Protein AF-A0A7A6R360-F1 (afdb_monomer)

Organism: Escherichia coli (NCBI:txid562)

Secondary structure (DSSP, 8-state):
--TTTS-HHHHHHH-S-EEEEEEETTEEEEEEE-TT---HHHHHHHHHHHHHHHHHHHH---HHHHHHHHHHHHHSPPHHHHHHHHHTT--S---

Radius of gyration: 27.24 Å; Cα contacts (8 Å, |Δi|>4): 49; chains: 1; bounding box: 40×45×92 Å

Sequence (95 aa):
DDPEIFSQTEAQQLVAEELVEKWEKGKMRLLWDNKKRRNEALDCLVYAYAALRVSVQRWQLDLAVLAKSREEETTRPTLKELAAKLSGGVNGYSR

pLDDT: mean 83.21, std 11.88, range [41.09, 96.69]

Foldseek 3Di:
DDCVVPNPVNVLLVDQWDFDFDQDPNDTDTDTDSVPDDNVVVVVVVVVVVVVVCCCVPVVDDPVVVVVVVVVVVPDDDPVRVVVVVVVPPPPDDD

InterPro domains:
  IPR046454 Terminase large subunit GpA, endonuclease domain [PF20454] (11-55)

Solvent-accessible surface area (backbone atoms only — not comparable to full-atom values): 5867 Å² total; per-residue (Å²): 138,56,63,92,83,60,35,72,66,57,55,53,31,70,42,56,55,45,82,38,85,40,82,52,96,91,38,83,40,80,41,79,41,43,83,90,54,80,39,60,49,55,51,50,51,53,48,51,51,52,50,50,52,48,35,39,74,75,67,63,55,51,69,67,62,52,51,51,53,51,55,52,57,74,69,51,74,51,75,68,54,49,50,52,62,60,63,71,68,81,81,82,84,81,133

Structure (mmCIF, N/CA/C/O backbone):
data_AF-A0A7A6R360-F1
#
_entry.id   AF-A0A7A6R360-F1
#
loop_
_atom_site.group_PDB
_atom_site.id
_atom_site.type_symbol
_atom_site.label_atom_id
_atom_site.label_alt_id
_atom_site.label_comp_id
_atom_site.label_asym_id
_atom_site.label_entity_id
_atom_site.label_seq_id
_atom_site.pdbx_PDB_ins_code
_atom_site.Cartn_x
_atom_site.Cartn_y
_atom_site.Cartn_z
_atom_site.occupancy
_atom_site.B_iso_or_equiv
_atom_site.auth_seq_id
_atom_site.auth_comp_id
_atom_site.auth_asym_id
_atom_site.auth_atom_id
_atom_site.pdbx_PDB_model_num
ATOM 1 N N . ASP A 1 1 ? 2.684 23.267 6.469 1.00 59.94 1 ASP A N 1
ATOM 2 C CA . ASP A 1 1 ? 1.667 22.243 6.186 1.00 59.94 1 ASP A CA 1
ATOM 3 C C . ASP A 1 1 ? 0.666 22.819 5.213 1.00 59.94 1 ASP A C 1
ATOM 5 O O . ASP A 1 1 ? -0.105 23.694 5.586 1.00 59.94 1 ASP A O 1
ATOM 9 N N . ASP A 1 2 ? 0.801 22.437 3.944 1.00 77.81 2 ASP A N 1
ATOM 10 C CA . ASP A 1 2 ? -0.102 22.862 2.877 1.00 77.81 2 ASP A CA 1
ATOM 11 C C . ASP A 1 2 ? -1.272 21.866 2.805 1.00 77.81 2 ASP A C 1
ATOM 13 O O . ASP A 1 2 ? -1.045 20.696 2.473 1.00 77.81 2 ASP A O 1
ATOM 17 N N . PRO A 1 3 ? -2.501 22.283 3.152 1.00 74.38 3 PRO A N 1
ATOM 18 C CA . PRO A 1 3 ? -3.655 21.395 3.158 1.00 74.38 3 PRO A CA 1
ATOM 19 C C . PRO A 1 3 ? -4.080 20.925 1.756 1.00 74.38 3 PRO A C 1
ATOM 21 O O . PRO A 1 3 ? -4.858 19.977 1.684 1.00 74.38 3 PRO A O 1
ATOM 24 N N . GLU A 1 4 ? -3.584 21.529 0.664 1.00 81.06 4 GLU A N 1
ATOM 25 C CA . GLU A 1 4 ? -3.782 21.002 -0.699 1.0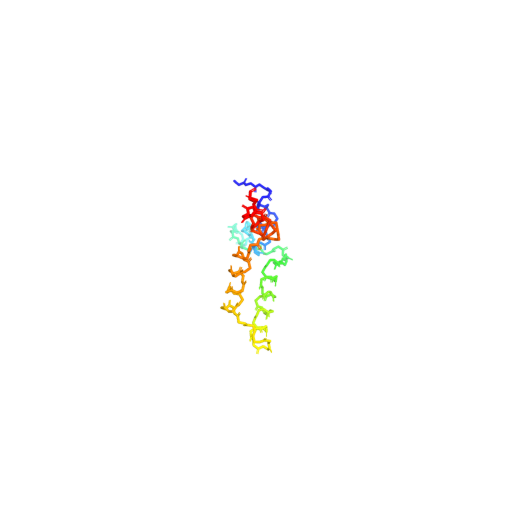0 81.06 4 GLU A CA 1
ATOM 26 C C . GLU A 1 4 ? -2.855 19.823 -1.022 1.00 81.06 4 GLU A C 1
ATOM 28 O O . GLU A 1 4 ? -3.179 19.007 -1.883 1.00 81.06 4 GLU A O 1
ATOM 33 N N . ILE A 1 5 ? -1.708 19.723 -0.342 1.00 80.69 5 ILE A N 1
ATOM 34 C CA . ILE A 1 5 ? -0.709 18.670 -0.577 1.00 80.69 5 ILE A CA 1
ATOM 35 C C . ILE A 1 5 ? -0.914 17.490 0.375 1.00 80.69 5 ILE A C 1
ATOM 37 O O . ILE A 1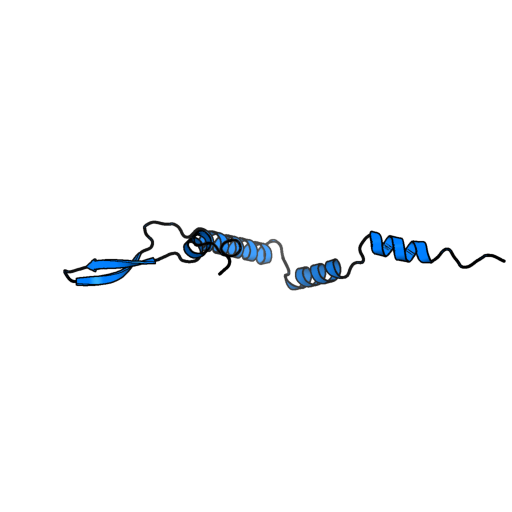 5 ? -0.693 16.344 -0.012 1.00 80.69 5 ILE A O 1
ATOM 41 N N . PHE A 1 6 ? -1.276 17.766 1.632 1.00 81.50 6 PHE A N 1
ATOM 42 C CA . PHE A 1 6 ? -1.497 16.732 2.636 1.00 81.50 6 PHE A CA 1
ATOM 43 C C . PHE A 1 6 ? -2.617 17.121 3.597 1.00 81.50 6 PHE A C 1
ATOM 45 O O . PHE A 1 6 ? -2.444 17.883 4.552 1.00 81.50 6 PHE A O 1
ATOM 52 N N . SER A 1 7 ? -3.789 16.569 3.330 1.00 84.94 7 SER A N 1
ATOM 53 C CA . SER A 1 7 ? -5.003 16.780 4.100 1.00 84.94 7 SER A CA 1
ATOM 54 C C . SER A 1 7 ? -5.056 15.895 5.349 1.00 84.94 7 SER A C 1
ATOM 56 O O . SER A 1 7 ? -4.443 14.827 5.444 1.00 84.94 7 SER A O 1
ATOM 58 N N . GLN A 1 8 ? -5.881 16.296 6.318 1.00 82.06 8 GLN A N 1
ATOM 59 C CA . GLN A 1 8 ? -6.151 15.471 7.498 1.00 82.06 8 GLN A CA 1
ATOM 60 C C . GLN A 1 8 ? -6.752 14.106 7.128 1.00 82.06 8 GLN A C 1
ATOM 62 O O . GLN A 1 8 ? -6.503 13.117 7.816 1.00 82.06 8 GLN A O 1
ATOM 67 N N . THR A 1 9 ? -7.510 14.034 6.032 1.00 80.31 9 THR A N 1
ATOM 68 C CA . THR A 1 9 ? -8.054 12.777 5.515 1.00 80.31 9 THR A CA 1
ATOM 69 C C . THR A 1 9 ? -6.940 11.840 5.063 1.00 80.31 9 THR A C 1
ATOM 71 O O . THR A 1 9 ? -6.958 10.674 5.438 1.00 80.31 9 THR A O 1
ATOM 74 N N . GLU A 1 10 ? -5.938 12.326 4.334 1.00 79.44 10 GLU A N 1
ATOM 75 C CA . GLU A 1 10 ? -4.794 11.505 3.913 1.00 79.44 10 GLU A CA 1
ATOM 76 C C . GLU A 1 10 ? -3.968 11.024 5.109 1.00 79.44 10 GLU A C 1
ATOM 78 O O . GLU A 1 10 ? -3.603 9.849 5.174 1.00 79.44 10 GLU A O 1
ATOM 83 N N . ALA A 1 11 ? -3.767 11.882 6.112 1.00 80.31 11 ALA A N 1
ATOM 84 C CA . ALA A 1 11 ? -3.121 11.496 7.366 1.00 80.31 11 ALA A CA 1
ATOM 85 C C . ALA A 1 11 ? -3.886 10.379 8.101 1.00 80.31 11 ALA A C 1
ATOM 87 O O . ALA A 1 11 ? -3.286 9.410 8.566 1.00 80.31 11 ALA A O 1
ATOM 88 N N . GLN A 1 12 ? -5.215 10.483 8.176 1.00 78.12 12 GLN A N 1
ATOM 89 C CA . GLN A 1 12 ? -6.078 9.467 8.792 1.00 78.12 12 GLN A CA 1
ATOM 90 C C . GLN A 1 12 ? -6.168 8.171 7.983 1.00 78.12 12 GLN A C 1
ATOM 92 O O . GLN A 1 12 ? -6.442 7.118 8.557 1.00 78.12 12 GLN A O 1
ATOM 97 N N . GLN A 1 13 ? -5.984 8.242 6.664 1.00 76.50 13 GLN A N 1
ATOM 98 C CA . GLN A 1 13 ? -5.895 7.057 5.818 1.00 76.50 13 GLN A CA 1
ATOM 99 C C . GLN A 1 13 ? -4.547 6.361 6.003 1.00 76.50 13 GLN A C 1
ATOM 101 O O . GLN A 1 13 ? -4.515 5.144 6.074 1.00 76.50 13 GLN A O 1
ATOM 106 N N . LEU A 1 14 ? -3.444 7.098 6.168 1.00 77.50 14 LEU A N 1
ATOM 107 C CA . LEU A 1 14 ? -2.130 6.512 6.461 1.00 77.50 14 LEU A CA 1
ATOM 108 C C . LEU A 1 14 ? -2.087 5.796 7.819 1.00 77.50 14 LEU A C 1
ATOM 110 O O . LEU A 1 14 ? -1.468 4.736 7.936 1.00 77.50 14 LEU A O 1
ATOM 114 N N . VAL A 1 15 ? -2.747 6.347 8.842 1.00 75.94 15 VAL A N 1
ATOM 115 C CA . VAL A 1 15 ? -2.693 5.820 10.213 1.00 75.94 15 VAL A CA 1
ATOM 116 C C . VAL A 1 15 ? -3.9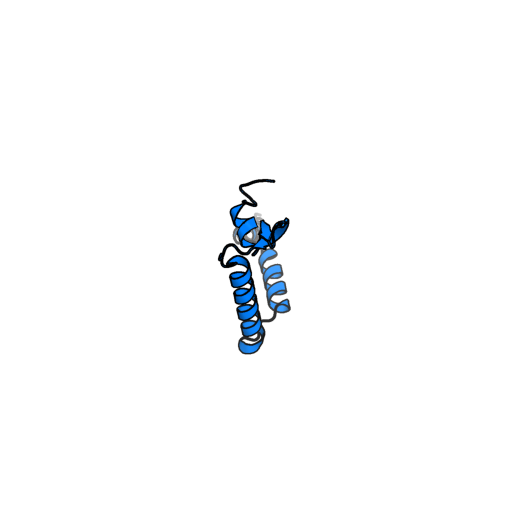79 5.059 10.565 1.00 75.94 15 VAL A C 1
ATOM 118 O O . VAL A 1 15 ? -5.065 5.630 10.649 1.00 75.94 15 VAL A O 1
ATOM 121 N N . ALA A 1 16 ? -3.856 3.750 10.818 1.00 74.94 16 ALA A N 1
ATOM 122 C CA . ALA A 1 16 ? -4.996 2.874 11.126 1.00 74.94 16 ALA A CA 1
ATOM 123 C C . ALA A 1 16 ? -5.678 3.183 12.472 1.00 74.94 16 ALA A C 1
ATOM 125 O O . ALA A 1 16 ? -6.852 2.865 12.655 1.00 74.94 16 ALA A O 1
ATOM 126 N N . GLU A 1 17 ? -4.941 3.761 13.419 1.00 82.25 17 GLU A N 1
ATOM 127 C CA . GLU A 1 17 ? -5.349 3.901 14.813 1.00 82.25 17 GLU A CA 1
ATOM 128 C C . GLU A 1 17 ? -5.107 5.325 15.307 1.00 82.25 17 GLU A C 1
ATOM 130 O O . GLU A 1 17 ? -4.132 5.978 14.945 1.00 82.25 17 GLU A O 1
ATOM 135 N N . GLU A 1 18 ? -5.989 5.809 16.171 1.00 84.81 18 GLU A N 1
ATOM 136 C CA . GLU A 1 18 ? -5.824 7.091 16.847 1.00 84.81 18 GLU A 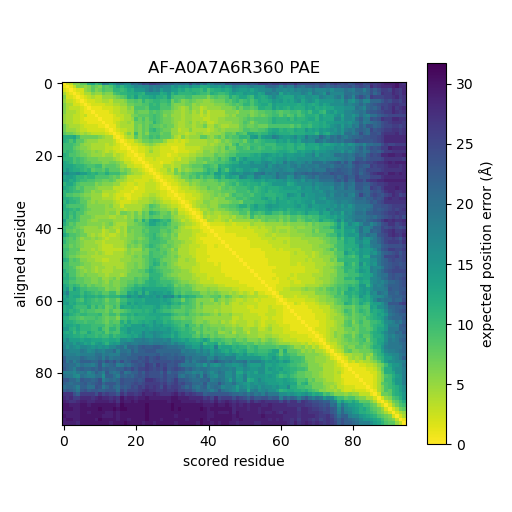CA 1
ATOM 137 C C . GLU A 1 18 ? -5.646 6.852 18.342 1.00 84.81 18 GLU A C 1
ATOM 139 O O . GLU A 1 18 ? -6.240 5.934 18.911 1.00 84.81 18 GLU A O 1
ATOM 144 N N . LEU A 1 19 ? -4.835 7.686 18.991 1.00 89.06 19 LEU A N 1
ATOM 145 C CA . LEU A 1 19 ? -4.686 7.640 20.437 1.00 89.06 19 LEU A CA 1
ATOM 146 C C . LEU A 1 19 ? -5.914 8.295 21.077 1.00 89.06 19 LEU A C 1
ATOM 148 O O . LEU A 1 19 ? -6.119 9.500 20.946 1.00 89.06 19 LEU A O 1
ATOM 152 N N . VAL A 1 20 ? -6.742 7.498 21.750 1.00 89.00 20 VAL A N 1
ATOM 153 C CA . VAL A 1 20 ? -7.985 7.955 22.378 1.00 89.00 20 VAL A CA 1
ATOM 154 C C . VAL A 1 20 ? -7.905 7.759 23.886 1.00 89.00 20 VAL A C 1
ATOM 156 O O . VAL A 1 20 ? -7.463 6.719 24.377 1.00 89.00 20 VAL A O 1
ATOM 159 N N . GLU A 1 21 ? -8.374 8.749 24.639 1.00 92.50 21 GLU A N 1
ATOM 160 C CA . GLU A 1 21 ? -8.584 8.605 26.076 1.00 92.50 21 GLU A CA 1
ATOM 161 C C . GLU A 1 21 ? -9.775 7.681 26.337 1.00 92.50 21 GLU A C 1
ATOM 163 O O . GLU A 1 21 ? -10.915 7.973 25.972 1.00 92.50 21 GLU A O 1
ATOM 168 N N . LYS A 1 22 ? -9.512 6.546 26.980 1.00 90.12 22 LYS A N 1
ATOM 169 C CA . LYS A 1 22 ? -10.528 5.578 27.381 1.00 90.12 22 LYS A CA 1
ATOM 170 C C . LYS A 1 22 ? -10.481 5.360 28.883 1.00 90.12 22 LYS A C 1
ATOM 172 O O . LYS A 1 22 ? -9.419 5.241 29.494 1.00 90.12 22 LYS A O 1
ATOM 177 N N . TRP A 1 23 ? -11.663 5.277 29.477 1.00 89.62 23 TRP A N 1
ATOM 178 C CA . TRP A 1 23 ? -11.816 4.848 30.859 1.00 89.62 23 TRP A CA 1
ATOM 179 C C . TRP A 1 23 ? -11.732 3.329 30.931 1.00 89.62 23 TRP A C 1
ATOM 181 O O . TRP A 1 23 ? -12.596 2.625 30.416 1.00 89.62 23 TRP A O 1
ATOM 191 N N . GLU A 1 24 ? -10.701 2.820 31.597 1.00 88.31 24 GLU A N 1
ATOM 192 C CA . GLU A 1 24 ? -10.492 1.389 31.776 1.00 88.31 24 GLU A CA 1
ATOM 193 C C . GLU A 1 24 ? -10.208 1.094 33.253 1.00 88.31 24 GLU A C 1
ATOM 195 O O . GLU A 1 24 ? -9.306 1.673 33.862 1.00 88.31 24 GLU A O 1
ATOM 200 N N . LYS A 1 25 ? -11.000 0.197 33.857 1.00 85.56 25 LYS A N 1
ATOM 201 C CA . LYS A 1 25 ? -10.844 -0.230 35.264 1.00 85.56 25 LYS A CA 1
ATOM 202 C C . LYS A 1 25 ? -10.768 0.946 36.256 1.00 85.56 25 LYS A C 1
ATOM 204 O O . LYS A 1 25 ? -9.960 0.938 37.182 1.00 85.56 25 LYS A O 1
ATOM 209 N N . GLY A 1 26 ? -11.594 1.972 36.044 1.00 92.00 26 GLY A N 1
ATOM 210 C CA . GLY A 1 26 ? -11.668 3.140 36.928 1.00 92.00 26 GLY A CA 1
ATOM 211 C C . GLY A 1 26 ? -10.480 4.102 36.823 1.00 92.00 26 GLY A C 1
ATOM 212 O O . GLY A 1 26 ? -10.290 4.915 37.723 1.00 92.00 26 GLY A O 1
ATOM 213 N N . LYS A 1 27 ? -9.675 4.029 35.755 1.00 91.06 27 LYS A N 1
ATOM 214 C CA . LYS A 1 27 ? -8.627 5.014 35.451 1.00 91.06 27 LYS A CA 1
ATOM 215 C C . LYS A 1 27 ? -8.693 5.424 33.981 1.00 91.06 27 LYS A C 1
ATOM 217 O O . LYS A 1 27 ? -8.961 4.590 33.118 1.00 91.06 27 LYS A O 1
ATOM 222 N N . MET A 1 28 ? -8.407 6.691 33.692 1.00 91.38 28 MET A N 1
ATOM 223 C CA . MET A 1 28 ? -8.172 7.133 32.317 1.00 91.38 28 MET A CA 1
ATOM 224 C C . MET A 1 28 ? -6.844 6.591 31.801 1.00 91.38 28 MET A C 1
ATOM 226 O O . MET A 1 28 ? -5.821 6.672 32.484 1.00 91.38 28 MET A O 1
ATOM 230 N N . ARG A 1 29 ? -6.867 6.038 30.589 1.00 92.12 29 ARG A N 1
ATOM 231 C CA . ARG A 1 29 ? -5.689 5.576 29.856 1.00 92.12 29 ARG A CA 1
ATOM 232 C C . ARG A 1 29 ? -5.778 6.029 28.407 1.00 92.12 29 ARG A C 1
ATOM 234 O O . ARG A 1 29 ? -6.860 6.063 27.831 1.00 92.12 29 ARG A O 1
ATOM 241 N N . LEU A 1 30 ? -4.629 6.338 27.822 1.00 92.31 30 LEU A N 1
ATOM 242 C CA . LEU A 1 30 ? -4.499 6.557 26.387 1.00 92.31 30 LEU A CA 1
ATOM 243 C C . LEU A 1 30 ? -4.353 5.191 25.716 1.00 92.31 30 LEU A C 1
ATOM 245 O O . LEU A 1 30 ? -3.410 4.456 26.011 1.00 92.31 30 LEU A O 1
ATOM 249 N N . LEU A 1 31 ? -5.308 4.833 24.864 1.00 89.44 31 LEU A N 1
ATOM 250 C CA . LEU A 1 31 ? -5.327 3.571 24.132 1.00 89.44 31 LEU A CA 1
ATOM 251 C C . LEU A 1 31 ? -5.459 3.853 22.638 1.00 89.44 31 LEU A C 1
ATOM 253 O O . LEU A 1 31 ? -6.208 4.740 22.234 1.00 89.44 31 LEU A O 1
ATOM 257 N N . TRP A 1 32 ? -4.755 3.072 21.826 1.00 87.56 32 TRP A N 1
ATOM 258 C CA . TRP A 1 32 ? -4.912 3.104 20.378 1.00 87.56 32 TRP A CA 1
ATOM 259 C C . TRP A 1 32 ? -6.237 2.441 19.997 1.00 87.56 32 TRP A C 1
ATOM 261 O O . TRP A 1 32 ? -6.544 1.330 20.434 1.00 87.56 32 TRP A O 1
ATOM 271 N N . ASP A 1 33 ? -7.064 3.162 19.248 1.00 86.25 33 ASP A N 1
ATOM 272 C CA . ASP A 1 33 ? -8.357 2.690 18.765 1.00 86.25 33 ASP A CA 1
ATOM 273 C C . ASP A 1 33 ? -8.442 2.886 17.254 1.00 86.25 33 ASP A C 1
ATOM 275 O O . ASP A 1 33 ? -8.222 3.986 16.745 1.00 86.25 33 ASP A O 1
ATOM 279 N N . ASN A 1 34 ? -8.814 1.828 16.538 1.00 84.94 34 ASN A N 1
ATOM 280 C CA . ASN A 1 34 ? -9.072 1.889 15.104 1.00 84.94 34 ASN A CA 1
ATOM 281 C C . ASN A 1 34 ? -10.446 2.496 14.772 1.00 84.94 34 ASN A C 1
ATOM 283 O O . ASN A 1 34 ? -10.768 2.681 13.602 1.00 84.94 34 ASN A O 1
ATOM 287 N N . LYS A 1 35 ? -11.290 2.781 15.777 1.00 83.62 35 LYS A N 1
ATOM 288 C CA . LYS A 1 35 ? -12.653 3.327 15.632 1.00 83.62 35 LYS A CA 1
ATOM 289 C C . LYS A 1 35 ? -13.522 2.528 14.650 1.00 83.62 35 LYS A C 1
ATOM 291 O O . LYS A 1 35 ? -14.421 3.084 14.022 1.00 83.62 35 LYS A O 1
ATOM 296 N N . LYS A 1 36 ? -13.254 1.224 14.499 1.00 81.88 36 LYS A N 1
ATOM 297 C CA . LYS A 1 36 ? -13.849 0.342 13.476 1.00 81.88 36 LYS A CA 1
ATOM 298 C C . LYS A 1 36 ? -13.671 0.849 12.036 1.00 81.88 36 LYS A C 1
ATOM 300 O O . LYS A 1 36 ? -14.421 0.444 11.149 1.00 81.88 36 LYS A O 1
ATOM 305 N N . ARG A 1 37 ? -12.700 1.732 11.793 1.00 81.31 37 ARG A N 1
ATOM 306 C CA . ARG A 1 37 ? -12.315 2.181 10.456 1.00 81.31 37 ARG A CA 1
ATOM 307 C C . ARG A 1 37 ? -11.394 1.146 9.826 1.00 81.31 37 ARG A C 1
ATOM 309 O O . ARG A 1 37 ? -10.552 0.547 10.493 1.00 81.31 37 ARG A O 1
ATOM 316 N N . ARG A 1 38 ? -11.559 0.955 8.524 1.00 78.75 38 ARG A N 1
ATOM 317 C CA . ARG A 1 38 ? -10.634 0.188 7.695 1.00 78.75 38 ARG A CA 1
ATOM 318 C C . ARG A 1 38 ? -9.523 1.121 7.214 1.00 78.75 38 ARG A C 1
ATOM 320 O O . ARG A 1 38 ? -9.800 2.277 6.899 1.00 78.75 38 ARG A O 1
ATOM 327 N N . ASN A 1 39 ? -8.278 0.647 7.209 1.00 82.50 39 ASN A N 1
ATOM 328 C CA . ASN A 1 39 ? -7.154 1.413 6.676 1.00 82.50 39 ASN A CA 1
ATOM 329 C C . ASN A 1 39 ? -7.053 1.157 5.165 1.00 82.50 39 ASN A C 1
ATOM 331 O O . ASN A 1 39 ? -6.394 0.214 4.729 1.00 82.50 39 ASN A O 1
ATOM 335 N N . GLU A 1 40 ? -7.728 1.992 4.375 1.00 82.12 40 GLU A N 1
ATOM 336 C CA . GLU A 1 40 ? -7.766 1.846 2.916 1.00 82.12 40 GLU A CA 1
ATOM 337 C C . GLU A 1 40 ? -6.395 2.118 2.273 1.00 82.12 40 GLU A C 1
ATOM 339 O O . GLU A 1 40 ? -6.069 1.521 1.248 1.00 82.12 40 GLU A O 1
ATOM 344 N N . ALA A 1 41 ? -5.551 2.971 2.872 1.00 84.81 41 ALA A N 1
ATOM 345 C CA . ALA A 1 41 ? -4.206 3.227 2.346 1.00 84.81 41 ALA A CA 1
ATOM 346 C C . ALA A 1 41 ? -3.293 2.005 2.501 1.00 84.81 41 ALA A C 1
ATOM 348 O O . ALA A 1 41 ? -2.555 1.657 1.577 1.00 84.81 41 ALA A O 1
ATOM 349 N N . LEU A 1 42 ? -3.363 1.330 3.649 1.00 84.31 42 LEU A N 1
ATOM 350 C CA . LEU A 1 42 ? -2.641 0.089 3.894 1.00 84.31 42 LEU A CA 1
ATOM 351 C C . LEU A 1 42 ? -3.161 -1.027 2.987 1.00 84.31 42 LEU A C 1
ATOM 353 O O . LEU A 1 42 ? -2.352 -1.728 2.386 1.00 84.31 42 LEU A O 1
ATOM 357 N N . ASP A 1 43 ? -4.478 -1.159 2.830 1.00 87.19 43 ASP A N 1
ATOM 358 C CA . ASP A 1 43 ? -5.073 -2.130 1.907 1.00 87.19 43 ASP A CA 1
ATOM 359 C C . ASP A 1 43 ? -4.612 -1.883 0.462 1.00 87.19 43 ASP A C 1
ATOM 361 O O . ASP A 1 43 ? -4.186 -2.813 -0.227 1.00 87.19 43 ASP A O 1
ATOM 365 N N . CYS A 1 44 ? -4.606 -0.623 0.021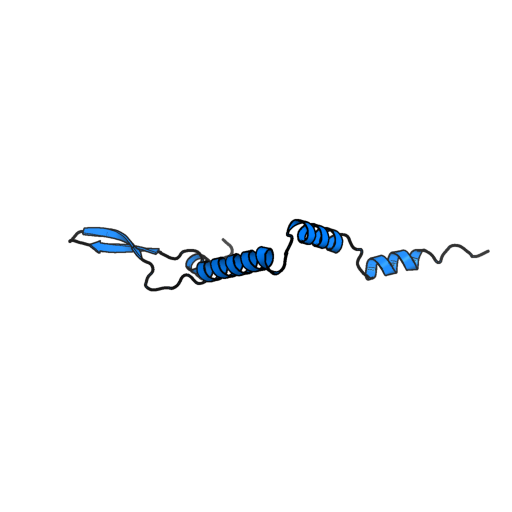 1.00 89.62 44 CYS A N 1
ATOM 366 C CA . CYS A 1 44 ? -4.104 -0.226 -1.291 1.00 89.62 44 CYS A CA 1
ATOM 367 C C . CYS A 1 44 ? -2.617 -0.573 -1.464 1.00 89.62 44 CYS A C 1
ATOM 369 O O . CYS A 1 44 ? -2.234 -1.181 -2.466 1.00 89.62 44 CYS A O 1
ATOM 371 N N . LEU A 1 45 ? -1.779 -0.265 -0.469 1.00 89.44 45 LEU A N 1
ATOM 372 C CA . LEU A 1 45 ? -0.356 -0.6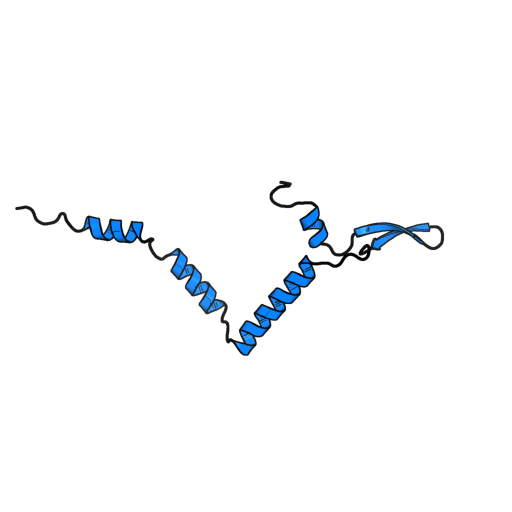04 -0.491 1.00 89.44 45 LEU A CA 1
ATOM 373 C C . LEU A 1 45 ? -0.135 -2.121 -0.558 1.00 89.44 45 LEU A C 1
ATOM 375 O O . LEU A 1 45 ? 0.686 -2.594 -1.345 1.00 89.44 45 LEU A O 1
ATOM 379 N N . VAL A 1 46 ? -0.875 -2.892 0.241 1.00 92.94 46 VAL A N 1
ATOM 380 C CA . VAL A 1 46 ? -0.799 -4.358 0.257 1.00 92.94 46 VAL A CA 1
ATOM 381 C C . VAL A 1 46 ? -1.210 -4.930 -1.098 1.00 92.94 46 VAL A C 1
ATOM 383 O O . VAL A 1 46 ? -0.520 -5.812 -1.617 1.00 92.94 46 VAL A O 1
ATOM 386 N N . TYR A 1 47 ? -2.273 -4.412 -1.718 1.00 94.25 47 TYR A N 1
ATOM 387 C CA . TYR A 1 47 ? -2.683 -4.831 -3.058 1.00 94.25 47 TYR A CA 1
ATOM 388 C C . TYR A 1 47 ? -1.672 -4.448 -4.134 1.00 94.25 47 TYR A C 1
ATOM 390 O O . TYR A 1 47 ? -1.353 -5.287 -4.978 1.00 94.25 47 TYR A O 1
ATOM 398 N N . ALA A 1 48 ? -1.110 -3.241 -4.089 1.00 95.94 48 ALA A N 1
ATOM 399 C CA . ALA A 1 48 ? -0.064 -2.820 -5.015 1.00 95.94 48 ALA A CA 1
ATOM 400 C C . ALA A 1 48 ? 1.181 -3.710 -4.890 1.00 95.94 48 ALA A C 1
ATOM 402 O O . ALA A 1 48 ? 1.731 -4.164 -5.895 1.00 95.94 48 ALA A O 1
ATOM 403 N N . TYR A 1 49 ? 1.590 -4.034 -3.661 1.00 95.69 49 TYR A N 1
ATOM 404 C CA . TYR A 1 49 ? 2.709 -4.935 -3.409 1.00 95.69 49 TYR A CA 1
ATOM 405 C C . TYR A 1 49 ? 2.426 -6.361 -3.897 1.00 95.69 49 TYR A C 1
ATOM 407 O O . TYR A 1 49 ? 3.282 -6.982 -4.531 1.00 95.69 49 TYR A O 1
ATOM 415 N N . ALA A 1 50 ? 1.223 -6.883 -3.649 1.00 96.69 50 ALA A N 1
ATOM 416 C CA . ALA A 1 50 ? 0.811 -8.193 -4.140 1.00 96.69 50 ALA A CA 1
ATOM 417 C C . ALA A 1 50 ? 0.791 -8.240 -5.676 1.00 96.69 50 ALA A C 1
ATOM 419 O O . ALA A 1 50 ? 1.322 -9.183 -6.267 1.00 96.69 50 ALA A O 1
ATOM 420 N N . ALA A 1 51 ? 0.245 -7.209 -6.324 1.00 96.19 51 ALA A N 1
ATOM 421 C CA . ALA A 1 51 ? 0.250 -7.075 -7.775 1.00 96.19 51 ALA A CA 1
ATOM 422 C C . ALA A 1 51 ? 1.683 -7.033 -8.320 1.00 96.19 51 ALA A C 1
ATOM 424 O O . ALA A 1 51 ? 2.011 -7.802 -9.218 1.00 96.19 51 ALA A O 1
ATOM 425 N N . LEU A 1 52 ? 2.566 -6.224 -7.724 1.00 94.50 52 LEU A N 1
ATOM 426 C CA . LEU A 1 52 ? 3.982 -6.158 -8.093 1.00 94.50 52 LEU A CA 1
ATOM 427 C C . LEU A 1 52 ? 4.663 -7.529 -7.980 1.00 94.50 52 LEU A C 1
ATOM 429 O O . LEU A 1 52 ? 5.305 -7.986 -8.923 1.00 94.50 52 LEU A O 1
ATOM 433 N N . ARG A 1 53 ? 4.487 -8.212 -6.846 1.00 95.31 53 ARG A N 1
ATOM 434 C CA . ARG A 1 53 ? 4.999 -9.567 -6.596 1.00 95.31 53 ARG A CA 1
ATOM 435 C C . ARG A 1 53 ? 4.552 -10.555 -7.672 1.00 95.31 53 ARG A C 1
ATOM 437 O O . ARG A 1 53 ? 5.377 -11.307 -8.189 1.00 95.31 53 ARG A O 1
ATOM 444 N N . VAL A 1 54 ? 3.260 -10.559 -8.003 1.00 96.50 54 VAL A N 1
ATOM 445 C CA . VAL A 1 54 ? 2.706 -11.425 -9.052 1.00 96.50 54 VAL A CA 1
ATOM 446 C C . VAL A 1 54 ? 3.297 -11.066 -10.412 1.00 96.50 54 VAL A C 1
ATOM 448 O O . VAL A 1 54 ? 3.662 -11.973 -11.156 1.00 96.50 54 VAL A O 1
ATOM 451 N N . SER A 1 55 ? 3.469 -9.780 -10.712 1.00 95.75 55 SER A N 1
ATOM 452 C CA . SER A 1 55 ? 4.067 -9.325 -11.968 1.00 95.75 55 SER A CA 1
ATOM 453 C C . SER A 1 55 ? 5.510 -9.766 -12.143 1.00 95.75 55 SER A C 1
ATOM 455 O O . SER A 1 55 ? 5.870 -10.257 -13.211 1.00 95.75 55 SER A O 1
ATOM 457 N N . VAL A 1 56 ? 6.321 -9.676 -11.090 1.00 94.19 56 VAL A N 1
ATOM 458 C CA . VAL A 1 56 ? 7.701 -10.177 -11.116 1.00 94.19 56 VAL A CA 1
ATOM 459 C C . VAL A 1 56 ? 7.716 -11.695 -11.326 1.00 94.19 56 VAL A C 1
ATOM 461 O O . VAL A 1 56 ? 8.461 -12.199 -12.158 1.00 94.19 56 VAL A O 1
ATOM 464 N N . GLN A 1 57 ? 6.862 -12.438 -10.615 1.00 92.94 57 GLN A N 1
ATOM 465 C CA . GLN A 1 57 ? 6.892 -13.905 -10.627 1.00 92.94 57 GLN A CA 1
ATOM 466 C C . GLN A 1 57 ? 6.274 -14.543 -11.879 1.00 92.94 57 GLN A C 1
ATOM 468 O O . GLN A 1 57 ? 6.790 -15.545 -12.367 1.00 92.94 57 GLN A O 1
ATOM 473 N N . ARG A 1 58 ? 5.146 -14.020 -12.373 1.00 93.56 58 ARG A N 1
ATOM 474 C CA . ARG A 1 58 ? 4.390 -14.624 -13.485 1.00 93.56 58 ARG A CA 1
ATOM 475 C C . ARG A 1 58 ? 4.638 -13.956 -14.824 1.00 93.56 58 ARG A C 1
ATOM 477 O O . ARG A 1 58 ? 4.619 -14.642 -15.841 1.00 93.56 58 ARG A O 1
ATOM 484 N N . TRP A 1 59 ? 4.850 -12.645 -14.825 1.00 92.81 59 TRP A N 1
ATOM 485 C CA . TRP A 1 59 ? 5.011 -11.861 -16.051 1.00 92.81 59 TRP A CA 1
ATOM 486 C C . TRP A 1 59 ? 6.450 -11.415 -16.290 1.00 92.81 59 TRP A C 1
ATOM 488 O O . TRP A 1 59 ? 6.692 -10.687 -17.244 1.00 92.81 59 TRP A O 1
ATOM 498 N N . GLN A 1 60 ? 7.396 -11.880 -15.463 1.00 90.88 60 GLN A N 1
ATOM 499 C CA . GLN A 1 60 ? 8.828 -11.604 -15.617 1.00 90.88 60 GLN A CA 1
ATOM 500 C C . GLN A 1 60 ? 9.114 -10.095 -15.674 1.00 90.88 60 GLN A C 1
ATOM 502 O O . GLN A 1 60 ? 10.005 -9.645 -16.390 1.00 90.88 60 GLN A O 1
ATOM 507 N N . LEU A 1 61 ? 8.331 -9.302 -14.929 1.00 90.50 61 LEU A N 1
ATOM 508 C CA . LEU A 1 61 ? 8.554 -7.867 -14.811 1.00 90.50 61 LEU A CA 1
ATOM 509 C C . LEU A 1 61 ? 9.942 -7.618 -14.208 1.00 90.50 61 LEU A C 1
ATOM 511 O O . LEU A 1 61 ? 10.192 -7.985 -13.059 1.00 90.50 61 LEU A O 1
ATOM 515 N N . ASP A 1 62 ? 10.810 -6.956 -14.969 1.00 92.75 62 ASP A N 1
ATOM 516 C CA . ASP A 1 62 ? 12.150 -6.566 -14.539 1.00 92.75 62 ASP A CA 1
ATOM 517 C C . ASP A 1 62 ? 12.205 -5.053 -14.284 1.00 92.75 62 ASP A C 1
ATOM 519 O O . ASP A 1 62 ? 12.009 -4.230 -15.184 1.00 92.75 62 ASP A O 1
ATOM 523 N N . LEU A 1 63 ? 12.474 -4.688 -13.030 1.00 91.31 63 LEU A N 1
ATOM 524 C CA . LEU A 1 63 ? 12.534 -3.295 -12.592 1.00 91.31 63 LEU A CA 1
ATOM 525 C C . LEU A 1 63 ? 13.747 -2.545 -13.156 1.00 91.31 63 LEU A C 1
ATOM 527 O O . LEU A 1 63 ? 13.647 -1.341 -13.380 1.00 91.31 63 LEU A O 1
ATOM 531 N N . ALA A 1 64 ? 14.868 -3.225 -13.410 1.00 93.31 64 ALA A N 1
ATOM 532 C CA . ALA A 1 64 ? 16.060 -2.604 -13.982 1.00 93.31 64 ALA A CA 1
ATOM 533 C C . ALA A 1 64 ? 15.837 -2.258 -15.458 1.00 93.31 64 ALA A C 1
ATOM 535 O O . ALA A 1 64 ? 16.173 -1.158 -15.901 1.00 93.31 64 ALA A O 1
ATOM 536 N N . VAL A 1 65 ? 15.200 -3.164 -16.207 1.00 93.56 65 VAL A N 1
ATOM 537 C CA . VAL A 1 65 ? 14.810 -2.909 -17.602 1.00 93.56 65 VAL A CA 1
ATOM 538 C C . VAL A 1 65 ? 13.807 -1.758 -17.676 1.00 93.56 65 VAL A C 1
ATOM 540 O O . VAL A 1 65 ? 13.962 -0.855 -18.499 1.00 93.56 65 VAL A O 1
ATOM 543 N N . LEU A 1 66 ? 12.809 -1.750 -16.787 1.00 90.56 66 LEU A N 1
ATOM 544 C CA . LEU A 1 66 ? 11.803 -0.692 -16.744 1.00 90.56 66 LEU A CA 1
ATOM 545 C C . LEU A 1 66 ? 12.424 0.671 -16.395 1.00 90.56 66 LEU A C 1
ATOM 547 O O . LEU A 1 66 ? 12.128 1.663 -17.060 1.00 90.56 66 LEU A O 1
ATOM 551 N N . ALA A 1 67 ? 13.324 0.725 -15.409 1.00 91.88 67 ALA A N 1
ATOM 552 C CA . ALA A 1 67 ? 14.039 1.948 -15.043 1.00 91.88 67 ALA A CA 1
ATOM 553 C C . ALA A 1 67 ? 14.841 2.507 -16.227 1.00 91.88 67 ALA A C 1
ATOM 555 O O . ALA A 1 67 ? 14.672 3.672 -16.586 1.00 91.88 67 ALA A O 1
ATOM 556 N N . LYS A 1 68 ? 15.608 1.646 -16.910 1.00 93.75 68 LYS A N 1
ATOM 557 C CA . LYS A 1 68 ? 16.364 2.025 -18.108 1.00 93.75 68 LYS A CA 1
ATOM 558 C C . LYS A 1 68 ? 15.455 2.558 -19.220 1.00 93.75 68 LYS A C 1
ATOM 560 O O . LYS A 1 68 ? 15.755 3.591 -19.810 1.00 93.75 68 LYS A O 1
ATOM 565 N N . SER A 1 69 ? 14.318 1.904 -19.483 1.00 91.00 69 SER A N 1
ATOM 566 C CA . SER A 1 69 ? 13.373 2.381 -20.506 1.00 91.00 69 SER A CA 1
ATOM 567 C C . SER A 1 69 ? 12.816 3.774 -20.201 1.00 91.00 69 SER A C 1
ATOM 569 O O . SER A 1 69 ? 12.627 4.570 -21.117 1.00 91.00 69 SER A O 1
ATOM 571 N N . ARG A 1 70 ? 12.609 4.097 -18.918 1.00 89.56 70 ARG A N 1
ATOM 572 C CA . ARG A 1 70 ? 12.104 5.403 -18.485 1.00 89.56 70 ARG A CA 1
ATOM 573 C C . ARG A 1 70 ? 13.161 6.495 -18.639 1.00 89.56 70 ARG A C 1
ATOM 575 O O . ARG A 1 70 ? 12.841 7.592 -19.086 1.00 89.56 70 ARG A O 1
ATOM 582 N N . GLU A 1 71 ? 14.417 6.194 -18.322 1.00 88.88 71 GLU A N 1
ATOM 583 C CA . GLU A 1 71 ? 15.548 7.099 -18.568 1.00 88.88 71 GLU A CA 1
ATOM 584 C C . GLU A 1 71 ? 15.716 7.384 -20.070 1.00 88.88 71 GLU A C 1
ATOM 5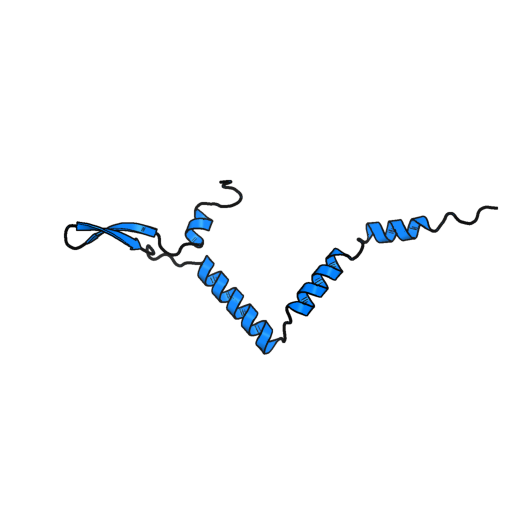86 O O . GLU A 1 71 ? 15.836 8.540 -20.491 1.00 88.88 71 GLU A O 1
ATOM 591 N N . GLU A 1 72 ? 15.635 6.346 -20.904 1.00 86.88 72 GLU A N 1
ATOM 592 C CA . GLU A 1 72 ? 15.652 6.485 -22.362 1.00 86.88 72 GLU A CA 1
ATOM 593 C C . GLU A 1 72 ? 14.470 7.314 -22.879 1.00 86.88 72 GLU A C 1
ATOM 595 O O . GLU A 1 72 ? 14.626 8.088 -23.816 1.00 86.88 72 GLU A O 1
ATOM 600 N N . GLU A 1 73 ? 13.284 7.188 -22.287 1.00 83.50 73 GLU A N 1
ATOM 601 C CA . GLU A 1 73 ? 12.114 7.977 -22.674 1.00 83.50 73 GLU A CA 1
ATOM 602 C C . GLU A 1 73 ? 12.281 9.461 -22.330 1.00 83.50 73 GLU A C 1
ATOM 604 O O . GLU A 1 73 ? 11.986 10.319 -23.158 1.00 83.50 73 GLU A O 1
ATOM 609 N N . THR A 1 74 ? 12.845 9.778 -21.161 1.00 76.75 74 THR A N 1
ATOM 610 C CA . THR A 1 74 ? 13.123 11.171 -20.765 1.00 76.75 74 THR A CA 1
ATOM 611 C C . THR A 1 74 ? 14.216 11.847 -21.592 1.00 76.75 74 THR A C 1
ATOM 613 O O . THR A 1 74 ? 14.236 13.070 -21.701 1.00 76.75 74 THR A O 1
ATOM 616 N N . THR A 1 75 ? 15.125 11.069 -22.182 1.00 76.19 75 THR A N 1
ATOM 617 C CA . THR A 1 75 ? 16.232 11.579 -23.007 1.00 76.19 75 THR A CA 1
ATOM 618 C C . THR A 1 75 ? 15.901 11.620 -24.498 1.00 76.19 75 THR A C 1
ATOM 620 O O . THR A 1 75 ? 16.651 12.215 -25.279 1.00 76.19 75 THR A O 1
ATOM 623 N N . ARG A 1 76 ? 14.773 11.029 -24.919 1.00 78.25 76 ARG A N 1
ATOM 624 C CA . ARG A 1 76 ? 14.304 11.119 -26.304 1.00 78.25 76 ARG A CA 1
ATOM 625 C C . ARG A 1 76 ? 13.907 12.564 -26.615 1.00 78.25 76 ARG A C 1
ATOM 627 O O . ARG A 1 76 ? 13.056 13.122 -25.924 1.00 78.25 76 ARG A O 1
ATOM 634 N N . PRO A 1 77 ? 14.484 13.171 -27.668 1.00 78.69 77 PRO A N 1
ATOM 635 C CA . PRO A 1 77 ? 14.088 14.505 -28.084 1.00 78.69 77 PRO A CA 1
ATOM 636 C C . PRO A 1 77 ? 12.608 14.502 -28.453 1.00 78.69 77 PRO A C 1
ATOM 638 O O . PRO A 1 77 ? 12.107 13.585 -29.109 1.00 78.69 77 PRO A O 1
ATOM 641 N N . THR A 1 78 ? 11.910 15.550 -28.044 1.00 84.38 78 THR A N 1
ATOM 642 C CA . THR A 1 78 ? 10.504 15.734 -28.392 1.00 84.38 78 THR A CA 1
ATOM 643 C C . THR A 1 78 ? 10.349 15.890 -29.907 1.00 84.38 78 THR A C 1
ATOM 645 O O . THR A 1 78 ? 11.265 16.332 -30.606 1.00 84.38 78 THR A O 1
ATOM 648 N N . LEU A 1 79 ? 9.162 15.582 -30.442 1.00 82.00 79 LEU A N 1
ATOM 649 C CA . LEU A 1 79 ? 8.863 15.754 -31.874 1.00 82.00 79 LEU A CA 1
ATOM 650 C C . LEU A 1 79 ? 9.191 17.168 -32.380 1.00 82.00 79 LEU A C 1
ATOM 652 O O . LEU A 1 79 ? 9.645 17.337 -33.509 1.00 82.00 79 LEU A O 1
ATOM 656 N N . LYS A 1 80 ? 9.010 18.180 -31.524 1.00 82.19 80 LYS A N 1
ATOM 657 C CA . LYS A 1 80 ? 9.317 19.580 -31.827 1.00 82.19 80 LYS A CA 1
ATO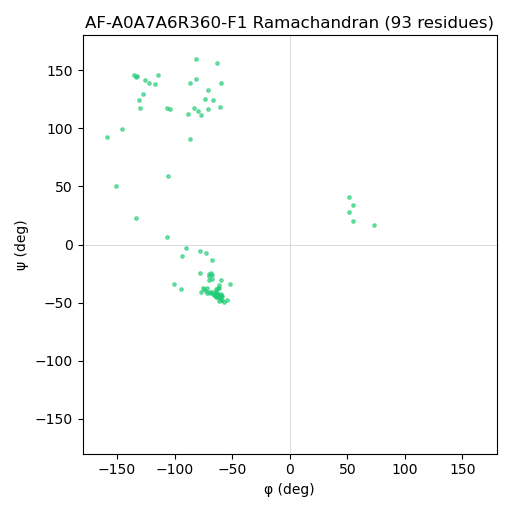M 658 C C . LYS A 1 80 ? 10.824 19.833 -31.947 1.00 82.19 80 LYS A C 1
ATOM 660 O O . LYS A 1 80 ? 11.251 20.542 -32.852 1.00 82.19 80 LYS A O 1
ATOM 665 N N . GLU A 1 81 ? 11.632 19.231 -31.079 1.00 82.62 81 GLU A N 1
ATOM 666 C CA . GLU A 1 81 ? 13.097 19.333 -31.121 1.00 82.62 81 GLU A CA 1
ATOM 667 C C . GLU A 1 81 ? 13.696 18.549 -32.294 1.00 82.62 81 GLU A C 1
ATOM 669 O O . GLU A 1 81 ? 14.640 19.016 -32.930 1.00 82.62 81 GLU A O 1
ATOM 674 N N . LEU A 1 82 ? 13.125 17.387 -32.622 1.00 82.62 82 LEU A N 1
ATOM 675 C CA . LEU A 1 82 ? 13.463 16.622 -33.826 1.00 82.62 82 LEU A CA 1
ATOM 676 C C . LEU A 1 82 ? 13.162 17.419 -35.098 1.00 82.62 82 LEU A C 1
ATOM 678 O O . LEU A 1 82 ? 14.032 17.542 -35.960 1.00 82.62 82 LEU A O 1
ATOM 682 N N . ALA A 1 83 ? 11.967 18.011 -35.193 1.00 83.62 83 ALA A N 1
ATOM 683 C CA . ALA A 1 83 ? 11.583 18.855 -36.321 1.00 83.62 83 ALA A CA 1
ATOM 684 C C . ALA A 1 83 ? 12.514 20.069 -36.468 1.00 83.62 83 ALA A C 1
ATOM 686 O O . ALA A 1 83 ? 12.968 20.351 -37.574 1.00 83.62 83 ALA A O 1
ATOM 687 N N . ALA A 1 84 ? 12.870 20.731 -35.361 1.00 84.06 84 ALA A N 1
ATOM 688 C CA . ALA A 1 84 ? 13.801 21.859 -35.367 1.00 84.06 84 ALA A CA 1
ATOM 689 C C . ALA A 1 84 ? 15.214 21.462 -35.840 1.00 84.06 84 ALA A C 1
ATOM 691 O O . ALA A 1 84 ? 15.808 22.157 -36.669 1.00 84.06 84 ALA A O 1
ATOM 692 N N . LYS A 1 85 ? 15.738 20.318 -35.368 1.00 81.50 85 LYS A N 1
ATOM 693 C CA . LYS A 1 85 ? 17.039 19.775 -35.800 1.00 81.50 85 LYS A CA 1
ATOM 694 C C . LYS A 1 85 ? 17.060 19.426 -37.291 1.00 81.50 85 LYS A C 1
ATOM 696 O O . LYS A 1 85 ? 18.067 19.664 -37.949 1.00 81.50 85 LYS A O 1
ATOM 701 N N . LEU A 1 86 ? 15.957 18.901 -37.827 1.00 81.88 86 LEU A N 1
ATOM 702 C CA . LEU A 1 86 ? 15.820 18.563 -39.248 1.00 81.88 86 LEU A CA 1
ATOM 703 C C . LEU A 1 86 ? 15.630 19.808 -40.130 1.00 81.88 86 LEU A C 1
ATOM 705 O O . LEU A 1 86 ? 16.199 19.876 -41.217 1.00 81.88 86 LEU A O 1
ATOM 709 N N . SER A 1 87 ? 14.892 20.823 -39.663 1.00 78.25 87 SER A N 1
ATOM 710 C CA . SER A 1 87 ? 14.674 22.067 -40.418 1.00 78.25 87 SER A CA 1
ATOM 711 C C . SER A 1 87 ? 15.923 22.949 -40.528 1.00 78.25 87 SER A C 1
ATOM 713 O O . SER A 1 87 ? 16.051 23.709 -41.483 1.00 78.25 87 SER A O 1
ATOM 715 N N . GLY A 1 88 ? 16.867 22.832 -39.586 1.00 63.75 88 GLY A N 1
ATOM 716 C CA . GLY A 1 88 ? 18.121 23.596 -39.589 1.00 63.75 88 GLY A CA 1
ATOM 717 C C . GLY A 1 88 ? 19.154 23.161 -40.642 1.00 63.75 88 GLY A C 1
ATOM 718 O O . GLY A 1 88 ? 20.168 23.833 -40.797 1.00 63.75 88 GLY A O 1
ATOM 719 N N . GLY A 1 89 ? 18.918 22.058 -41.367 1.00 54.22 89 GLY A N 1
ATOM 720 C CA . GLY A 1 89 ? 19.840 21.504 -42.371 1.00 54.22 89 GLY A CA 1
ATOM 721 C C . GLY A 1 89 ? 19.662 22.024 -43.804 1.00 54.22 89 GLY A C 1
ATOM 722 O O . GLY A 1 89 ? 20.437 21.650 -44.681 1.00 54.22 89 GLY A O 1
ATOM 723 N N . VAL A 1 90 ? 18.671 22.882 -44.071 1.00 51.69 90 VAL A N 1
ATOM 724 C CA . VAL A 1 90 ? 18.372 23.393 -45.423 1.00 51.69 90 VAL A CA 1
ATOM 725 C C . VAL A 1 90 ? 18.823 24.850 -45.556 1.00 51.69 90 VAL A C 1
ATOM 727 O O . VAL A 1 90 ? 18.018 25.738 -45.782 1.00 51.69 90 VAL A O 1
ATOM 730 N N . ASN A 1 91 ? 20.111 25.127 -45.353 1.00 49.53 91 ASN A N 1
ATOM 731 C CA . ASN A 1 91 ? 20.702 26.436 -45.680 1.00 49.53 91 ASN A CA 1
ATOM 732 C C . ASN A 1 91 ? 22.184 26.294 -46.046 1.00 49.53 91 ASN A C 1
ATOM 734 O O . ASN A 1 91 ? 23.064 26.955 -45.503 1.00 49.53 91 ASN A O 1
ATOM 738 N N . GLY A 1 92 ? 22.457 25.367 -46.961 1.00 51.28 92 GLY A N 1
ATOM 739 C CA . GLY A 1 92 ? 23.812 25.027 -47.372 1.00 51.28 92 GLY A CA 1
ATOM 740 C C . GLY A 1 92 ? 24.019 24.919 -48.873 1.00 51.28 92 GLY A C 1
ATOM 741 O O . GLY A 1 92 ? 24.939 24.220 -49.241 1.00 51.28 92 GLY A O 1
ATOM 742 N N . TYR A 1 93 ? 23.204 25.543 -49.732 1.00 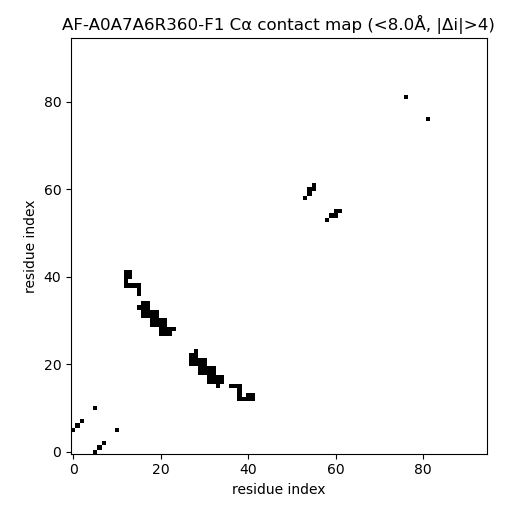50.75 93 TYR A N 1
ATOM 743 C CA . TYR A 1 93 ? 23.538 25.750 -51.151 1.00 50.75 93 TYR A CA 1
ATOM 744 C C . TYR A 1 93 ? 22.712 26.908 -51.732 1.00 50.75 93 TYR A C 1
ATOM 746 O O . TYR A 1 93 ? 21.618 26.695 -52.243 1.00 50.75 93 TYR A O 1
ATOM 754 N N . SER A 1 94 ? 23.260 28.122 -51.702 1.00 44.41 94 SER A N 1
ATOM 755 C CA . SER A 1 94 ? 22.972 29.128 -52.730 1.00 44.41 94 SER A CA 1
ATOM 756 C C . SER A 1 94 ? 24.305 29.671 -53.222 1.00 44.41 94 SER A C 1
ATOM 758 O O . SER A 1 94 ? 25.104 30.171 -52.432 1.00 44.41 94 SER A O 1
ATOM 760 N N . ARG A 1 95 ? 24.542 29.434 -54.515 1.00 41.09 95 ARG A N 1
ATOM 761 C CA . ARG A 1 95 ? 25.622 30.009 -55.319 1.00 41.09 95 ARG A CA 1
ATOM 762 C C . ARG A 1 95 ? 25.460 31.517 -55.444 1.00 41.09 95 ARG A C 1
ATOM 764 O O . ARG A 1 95 ? 24.293 31.967 -55.423 1.00 41.09 95 ARG A O 1
#

Mean predicted aligned error: 12.07 Å